Protein AF-A0A945DQ38-F1 (afdb_monomer)

Mean predicted aligned error: 13.86 Å

Structure (mmCIF, N/CA/C/O backbone):
data_AF-A0A945DQ38-F1
#
_entry.id   AF-A0A945DQ38-F1
#
loop_
_atom_site.group_PDB
_atom_site.id
_atom_site.type_symbol
_atom_site.label_atom_id
_atom_site.label_alt_id
_atom_site.label_comp_id
_atom_site.label_asym_id
_atom_site.label_entity_id
_atom_site.label_seq_id
_atom_site.pdbx_PDB_ins_code
_atom_site.Cartn_x
_atom_site.Cartn_y
_atom_site.Cartn_z
_atom_site.occupancy
_atom_site.B_iso_or_equiv
_atom_site.auth_seq_id
_atom_site.auth_comp_id
_atom_site.auth_asym_id
_atom_site.auth_atom_id
_atom_site.pdbx_PDB_model_num
ATOM 1 N N . MET A 1 1 ? 42.546 71.384 -59.502 1.00 48.06 1 MET A N 1
ATOM 2 C CA . MET A 1 1 ? 41.271 71.618 -58.798 1.00 48.06 1 MET A CA 1
ATOM 3 C C . MET A 1 1 ? 40.317 70.499 -59.216 1.00 48.06 1 MET A C 1
ATOM 5 O O . MET A 1 1 ? 39.683 70.631 -60.248 1.00 48.06 1 MET A O 1
ATOM 9 N N . ASN A 1 2 ? 40.253 69.304 -58.632 1.00 46.09 2 ASN A N 1
ATOM 10 C CA . ASN A 1 2 ? 40.749 68.700 -57.391 1.00 46.09 2 ASN A CA 1
ATOM 11 C C . ASN A 1 2 ? 41.026 67.226 -57.769 1.00 46.09 2 ASN A C 1
ATOM 13 O O . ASN A 1 2 ? 40.212 66.618 -58.457 1.00 46.09 2 ASN A O 1
ATOM 17 N N . GLU A 1 3 ? 42.261 66.745 -57.703 1.00 58.59 3 GLU A N 1
ATOM 18 C CA . GLU A 1 3 ? 42.819 65.932 -56.608 1.00 58.59 3 GLU A CA 1
ATOM 19 C C . GLU A 1 3 ? 41.858 65.469 -55.492 1.00 58.59 3 GLU A C 1
ATOM 21 O O . GLU A 1 3 ? 41.039 66.239 -55.001 1.00 58.59 3 GLU A O 1
ATOM 26 N N . TYR A 1 4 ? 42.074 64.213 -55.077 1.00 60.53 4 TYR A N 1
ATOM 27 C CA . TYR A 1 4 ? 41.515 63.470 -53.935 1.00 60.53 4 TYR A CA 1
ATOM 28 C C . TYR A 1 4 ? 40.183 62.715 -54.163 1.00 60.53 4 TYR A C 1
ATOM 30 O O . TYR A 1 4 ? 39.183 63.262 -54.610 1.00 60.53 4 TYR A O 1
ATOM 38 N N . GLN A 1 5 ? 40.210 61.419 -53.818 1.00 56.22 5 GLN A N 1
ATOM 39 C CA . GLN A 1 5 ? 39.131 60.415 -53.822 1.00 56.22 5 GLN A CA 1
ATOM 40 C C . GLN A 1 5 ? 38.727 59.765 -55.154 1.00 56.22 5 GLN A C 1
ATOM 42 O O . GLN A 1 5 ? 37.606 59.892 -55.638 1.00 56.22 5 GLN A O 1
ATOM 47 N N . ARG A 1 6 ? 39.566 58.833 -55.612 1.00 60.22 6 ARG A N 1
ATOM 48 C CA . ARG A 1 6 ? 39.079 57.450 -55.713 1.00 60.22 6 ARG A CA 1
ATOM 49 C C . ARG A 1 6 ? 40.031 56.541 -54.958 1.00 60.22 6 ARG A C 1
ATOM 51 O O . ARG A 1 6 ? 41.016 56.059 -55.500 1.00 60.22 6 ARG A O 1
ATOM 58 N N . GLU A 1 7 ? 39.721 56.391 -53.676 1.00 60.84 7 GLU A N 1
ATOM 59 C CA . GLU A 1 7 ? 40.062 55.217 -52.883 1.00 60.84 7 GLU A CA 1
ATOM 60 C C . GLU A 1 7 ? 39.849 53.989 -53.777 1.00 60.84 7 GLU A C 1
ATOM 62 O O . GLU A 1 7 ? 38.734 53.753 -54.257 1.00 60.84 7 GLU A O 1
ATOM 67 N N . TYR A 1 8 ? 40.924 53.275 -54.097 1.00 58.34 8 TYR A N 1
ATOM 68 C CA . TYR A 1 8 ? 40.811 51.985 -54.755 1.00 58.34 8 TYR A CA 1
ATOM 69 C C . TYR A 1 8 ? 40.110 51.071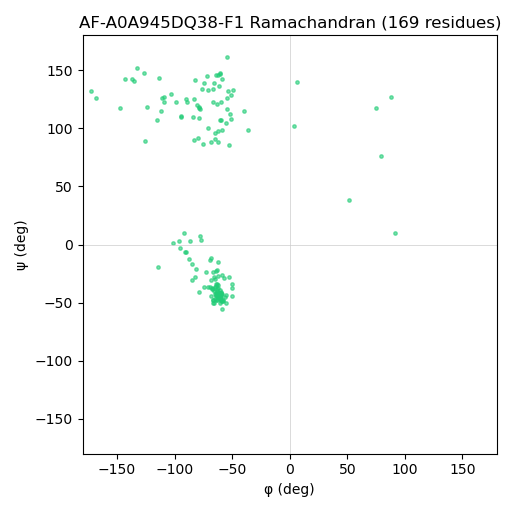 -53.753 1.00 58.34 8 TYR A C 1
ATOM 71 O O . TYR A 1 8 ? 40.732 50.557 -52.831 1.00 58.34 8 TYR A O 1
ATOM 79 N N . LEU A 1 9 ? 38.790 50.941 -53.888 1.00 62.19 9 LEU A N 1
ATOM 80 C CA . LEU A 1 9 ? 38.020 49.925 -53.192 1.00 62.19 9 LEU A CA 1
ATOM 81 C C . LEU A 1 9 ? 38.502 48.587 -53.751 1.00 62.19 9 LEU A C 1
ATOM 83 O O . LEU A 1 9 ? 38.003 48.123 -54.777 1.00 62.19 9 LEU A O 1
ATOM 87 N N . GLU A 1 10 ? 39.520 48.003 -53.118 1.00 65.75 10 GLU A N 1
ATOM 88 C CA . GLU A 1 10 ? 39.793 46.583 -53.283 1.00 65.75 10 GLU A CA 1
ATOM 89 C C . GL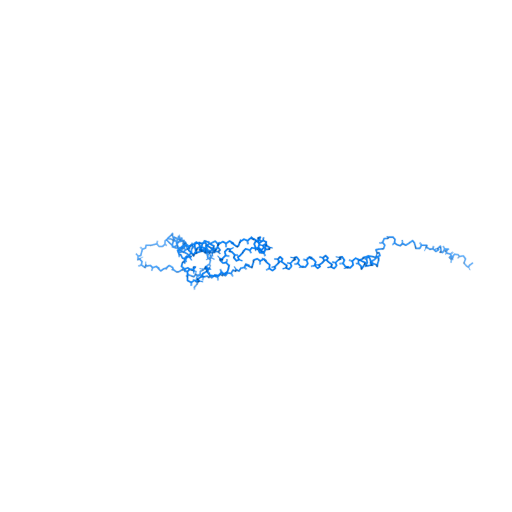U A 1 10 ? 38.464 45.848 -53.076 1.00 65.75 10 GLU A C 1
ATOM 91 O O . GLU A 1 10 ? 37.725 46.178 -52.136 1.00 65.75 10 GLU A O 1
ATOM 96 N N . PRO A 1 11 ? 38.089 44.904 -53.957 1.00 61.16 11 PRO A N 1
ATOM 97 C CA . PRO A 1 11 ? 36.930 44.081 -53.685 1.00 61.16 11 PRO A CA 1
ATOM 98 C C . PRO A 1 11 ? 37.238 43.353 -52.383 1.00 61.16 11 PRO A C 1
ATOM 100 O O . PRO A 1 11 ? 38.099 42.479 -52.349 1.00 61.16 11 PRO A O 1
ATOM 103 N N . LYS A 1 12 ? 36.570 43.757 -51.300 1.00 56.25 12 LYS A N 1
ATOM 104 C CA . LYS A 1 12 ? 36.607 43.040 -50.036 1.00 56.25 12 LYS A CA 1
ATOM 105 C C . LYS A 1 12 ? 36.084 41.648 -50.362 1.00 56.25 12 LYS A C 1
ATOM 107 O O . LYS A 1 12 ? 34.878 41.475 -50.532 1.00 56.25 12 LYS A O 1
ATOM 112 N N . THR A 1 13 ? 36.985 40.688 -50.551 1.00 57.72 13 THR A N 1
ATOM 113 C CA . THR A 1 13 ? 36.643 39.275 -50.601 1.00 57.72 13 THR A CA 1
ATOM 114 C C . THR A 1 13 ? 35.922 39.023 -49.291 1.00 57.72 13 THR A C 1
ATOM 116 O O . THR A 1 13 ? 36.525 39.076 -48.222 1.00 57.72 13 THR A O 1
ATOM 119 N N . GLN A 1 14 ? 34.596 38.903 -49.360 1.00 57.84 14 GLN A N 1
ATOM 120 C CA . GLN A 1 14 ? 33.820 38.362 -48.261 1.00 57.84 14 GLN A CA 1
ATOM 121 C C . GLN A 1 14 ? 34.333 36.941 -48.107 1.00 57.84 14 GLN A C 1
ATOM 123 O O . GLN A 1 14 ? 33.967 36.059 -48.883 1.00 57.84 14 GLN A O 1
ATOM 128 N N . GLU A 1 15 ? 35.254 36.753 -47.166 1.00 63.03 15 GLU A N 1
ATOM 129 C CA . GLU A 1 15 ? 35.506 35.425 -46.646 1.00 63.03 15 GLU A CA 1
ATOM 130 C C . GLU A 1 15 ? 34.146 34.887 -46.196 1.00 63.03 15 GLU A C 1
ATOM 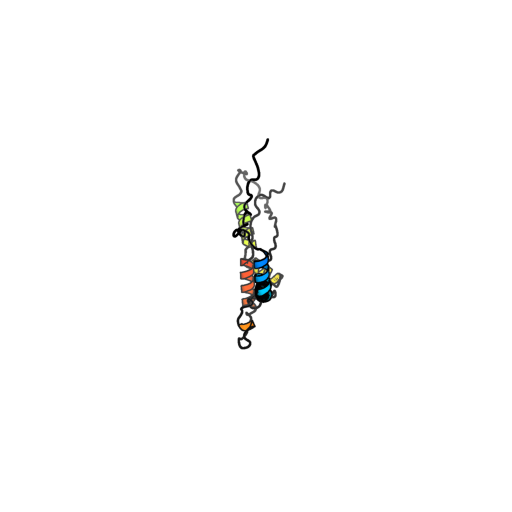132 O O . GLU A 1 15 ? 33.361 35.653 -45.614 1.00 63.03 15 GLU A O 1
ATOM 137 N N . PRO A 1 16 ? 33.793 33.647 -46.577 1.00 61.25 16 PRO A N 1
ATOM 138 C CA . PRO A 1 16 ? 32.561 33.052 -46.098 1.00 61.25 16 PRO A CA 1
ATOM 139 C C . PRO A 1 16 ? 32.571 33.201 -44.581 1.00 61.25 16 PRO A C 1
ATOM 141 O O . PRO A 1 16 ? 33.579 32.916 -43.946 1.00 61.25 16 PRO A O 1
ATOM 144 N N . ASP A 1 17 ? 31.489 33.743 -44.035 1.00 62.75 17 ASP A N 1
ATOM 145 C CA . ASP A 1 17 ? 31.316 33.926 -42.600 1.00 62.75 17 ASP A CA 1
ATOM 146 C C . ASP A 1 17 ? 31.339 32.528 -41.960 1.00 62.75 17 ASP A C 1
ATOM 148 O O . ASP A 1 17 ? 30.315 31.849 -41.903 1.00 62.75 17 ASP A O 1
ATOM 152 N N . GLU A 1 18 ? 32.533 32.039 -41.601 1.00 61.09 18 GLU A N 1
ATOM 153 C CA . GLU A 1 18 ? 32.757 30.696 -41.046 1.00 61.09 18 GLU A CA 1
ATOM 154 C C . GLU A 1 18 ? 32.031 30.522 -39.700 1.00 61.09 18 GLU A C 1
ATOM 156 O O . GLU A 1 18 ? 31.785 29.395 -39.268 1.00 61.09 18 GLU A O 1
ATOM 161 N N . ASP A 1 19 ? 31.602 31.635 -39.094 1.00 62.78 19 ASP A N 1
ATOM 162 C CA . ASP A 1 19 ? 30.824 31.694 -37.860 1.00 62.78 19 ASP A CA 1
ATOM 163 C C . ASP A 1 19 ? 29.297 31.699 -38.093 1.00 62.78 19 ASP A C 1
ATOM 165 O O . ASP A 1 19 ? 28.516 31.588 -37.138 1.00 62.78 19 ASP A O 1
ATOM 169 N N . ALA A 1 20 ? 28.823 31.780 -39.343 1.00 68.12 20 ALA A N 1
ATOM 170 C CA . ALA A 1 20 ? 27.396 31.726 -39.646 1.00 68.12 20 ALA A CA 1
ATOM 171 C C . ALA A 1 20 ? 26.882 30.275 -39.611 1.00 68.12 20 ALA A C 1
ATOM 173 O O . ALA A 1 20 ? 27.137 29.462 -40.499 1.00 68.12 20 ALA A O 1
ATOM 174 N N . ILE A 1 21 ? 26.096 29.948 -38.581 1.00 72.62 21 ILE A N 1
ATOM 175 C CA . ILE A 1 21 ? 25.453 28.635 -38.429 1.00 72.62 21 ILE A CA 1
ATOM 176 C C . ILE A 1 21 ? 24.509 28.369 -39.618 1.00 72.62 21 ILE A C 1
ATOM 178 O O . ILE A 1 21 ? 23.405 28.916 -39.685 1.00 72.62 21 ILE A O 1
ATOM 182 N N . ASP A 1 22 ? 24.902 27.474 -40.530 1.00 79.81 22 ASP A N 1
ATOM 183 C CA . ASP A 1 22 ? 24.056 27.031 -41.647 1.00 79.81 22 ASP A CA 1
ATOM 184 C C . ASP A 1 22 ? 22.961 26.062 -41.168 1.00 79.81 22 ASP A C 1
ATOM 186 O O . ASP A 1 22 ? 23.088 24.834 -41.196 1.00 79.81 22 ASP A O 1
ATOM 190 N N . LEU A 1 23 ? 21.837 26.631 -40.734 1.00 82.38 23 LEU A N 1
ATOM 191 C CA . LEU A 1 23 ? 20.640 25.901 -40.307 1.00 82.38 23 LEU A CA 1
ATOM 192 C C . LEU A 1 23 ? 20.088 24.965 -41.402 1.00 82.38 23 LEU A C 1
ATOM 194 O O . LEU A 1 23 ? 19.488 23.931 -41.092 1.00 82.38 23 LEU A O 1
ATOM 198 N N . GLY A 1 24 ? 20.292 25.298 -42.681 1.00 83.62 24 GLY A N 1
ATOM 199 C CA . GLY A 1 24 ? 19.812 24.505 -43.812 1.00 83.62 24 GLY A CA 1
ATOM 200 C C . GLY A 1 24 ? 20.542 23.170 -43.942 1.00 83.62 24 GLY A C 1
ATOM 201 O O . GLY A 1 24 ? 19.917 22.146 -44.247 1.00 83.62 24 GLY A O 1
ATOM 202 N N . HIS A 1 25 ? 21.844 23.159 -43.650 1.00 83.06 25 HIS A N 1
ATOM 203 C CA . HIS A 1 25 ? 22.647 21.941 -43.597 1.00 83.06 25 HIS A CA 1
ATOM 204 C C . HIS A 1 25 ? 22.118 20.965 -42.533 1.00 83.06 25 HIS A C 1
ATOM 206 O O . HIS A 1 25 ? 21.820 19.807 -42.843 1.00 83.06 25 HIS A O 1
ATOM 212 N N . TYR A 1 26 ? 21.897 21.444 -41.305 1.00 83.94 26 TYR A N 1
ATOM 213 C CA . TYR A 1 26 ? 21.390 20.621 -40.201 1.00 83.94 26 TYR A CA 1
ATOM 214 C C . TYR A 1 26 ? 19.987 20.065 -40.467 1.00 83.94 26 TYR A C 1
ATOM 216 O O . TYR A 1 26 ? 19.728 18.891 -40.192 1.00 83.94 26 TYR A O 1
ATOM 224 N N . LEU A 1 27 ? 19.093 20.859 -41.069 1.00 84.50 27 LEU A N 1
ATOM 225 C CA . LEU A 1 27 ? 17.765 20.382 -41.465 1.00 84.50 27 LEU A CA 1
ATOM 226 C C . LEU A 1 27 ? 17.856 19.219 -42.460 1.00 84.50 27 LEU A C 1
ATOM 228 O O . LEU A 1 27 ? 17.150 18.224 -42.309 1.00 84.50 27 LEU A O 1
ATOM 232 N N . ARG A 1 28 ? 18.748 19.285 -43.455 1.00 86.06 28 ARG A N 1
ATOM 233 C CA . ARG A 1 28 ? 18.891 18.213 -44.453 1.00 86.06 28 ARG A CA 1
ATOM 234 C C . ARG A 1 28 ? 19.429 16.917 -43.838 1.00 86.06 28 ARG A C 1
ATOM 236 O O . ARG A 1 28 ? 18.942 15.841 -44.187 1.00 86.06 28 ARG A O 1
ATOM 243 N N . VAL A 1 29 ? 20.362 17.020 -42.888 1.00 84.31 29 VAL A N 1
ATOM 244 C CA . VAL A 1 29 ? 20.862 15.879 -42.099 1.00 84.31 29 VAL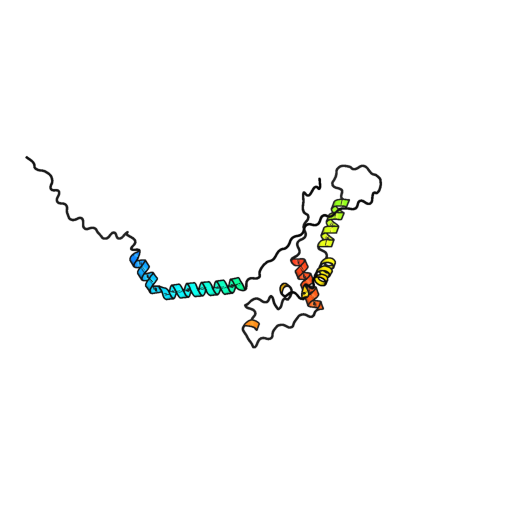 A CA 1
ATOM 245 C C . VAL A 1 29 ? 19.731 15.255 -41.273 1.00 84.31 29 VAL A C 1
ATOM 247 O O . VAL A 1 29 ? 19.530 14.039 -41.315 1.00 84.31 29 VAL A O 1
ATOM 250 N N . LEU A 1 30 ? 18.922 16.081 -40.604 1.00 83.31 30 LEU A N 1
ATOM 251 C CA . LEU A 1 30 ? 17.783 15.627 -39.804 1.00 83.31 30 LEU A CA 1
ATOM 252 C C . LEU A 1 30 ? 16.721 14.915 -40.662 1.00 83.31 30 LEU A C 1
ATOM 254 O O . LEU A 1 30 ? 16.248 13.833 -40.310 1.00 83.31 30 LEU A O 1
ATOM 258 N N . LEU A 1 31 ? 16.387 15.476 -41.832 1.00 84.81 31 LEU A N 1
ATOM 259 C CA . LEU A 1 31 ? 15.471 14.843 -42.782 1.00 84.81 31 LEU A CA 1
ATOM 260 C C . LEU A 1 31 ? 16.041 13.547 -43.375 1.00 84.81 31 LEU A C 1
ATOM 262 O O . LEU A 1 31 ? 15.254 12.674 -43.735 1.00 84.81 31 LEU A O 1
ATOM 266 N N . GLY A 1 32 ? 17.362 13.390 -43.487 1.00 84.88 32 GLY A N 1
ATOM 267 C CA . GLY A 1 32 ? 17.995 12.132 -43.901 1.00 84.88 32 GLY A CA 1
ATOM 268 C C . GLY A 1 32 ? 17.771 11.000 -42.891 1.00 84.88 32 GLY A C 1
ATOM 269 O O . GLY A 1 32 ? 17.505 9.865 -43.280 1.00 84.88 32 GLY A O 1
ATOM 270 N N . ALA A 1 33 ? 17.770 11.332 -41.597 1.00 88.12 33 ALA A N 1
ATOM 271 C CA . ALA A 1 33 ? 17.563 10.396 -40.491 1.00 88.12 33 ALA A CA 1
ATOM 272 C C . ALA A 1 33 ? 16.093 10.261 -40.037 1.00 88.12 33 ALA A C 1
ATOM 274 O O . ALA A 1 33 ? 15.823 9.625 -39.015 1.00 88.12 33 ALA A O 1
ATOM 275 N N . ARG A 1 34 ? 15.127 10.817 -40.789 1.00 87.50 34 ARG A N 1
ATOM 276 C CA . ARG A 1 34 ? 13.706 10.919 -40.388 1.00 87.50 34 ARG A CA 1
ATOM 277 C C . ARG A 1 34 ? 13.092 9.607 -39.888 1.00 87.50 34 ARG A C 1
ATOM 279 O O . ARG A 1 34 ? 12.319 9.623 -38.940 1.00 87.50 34 ARG A O 1
ATOM 286 N N . TRP A 1 35 ? 13.452 8.476 -40.497 1.00 92.81 35 TRP A N 1
ATOM 287 C CA . TRP A 1 35 ? 12.927 7.158 -40.127 1.00 92.81 35 TRP A CA 1
ATOM 288 C C . TRP A 1 35 ? 13.519 6.635 -38.819 1.00 92.81 35 TRP A C 1
ATOM 290 O O . TRP A 1 35 ? 12.796 6.044 -38.023 1.00 92.81 35 TRP A O 1
ATOM 300 N N . GLY A 1 36 ? 14.803 6.902 -38.563 1.00 93.25 36 GLY A N 1
ATOM 301 C CA . GLY A 1 36 ? 15.445 6.568 -37.292 1.00 93.25 36 GLY A CA 1
ATOM 302 C C . GLY A 1 36 ? 14.854 7.393 -36.152 1.00 93.25 36 GLY A C 1
ATOM 303 O O . GLY A 1 36 ? 14.410 6.826 -35.157 1.00 93.25 36 GLY A O 1
ATOM 304 N N . ILE A 1 37 ? 14.734 8.710 -36.349 1.00 92.00 37 ILE A N 1
ATOM 305 C CA . ILE A 1 37 ? 14.096 9.620 -35.385 1.00 92.00 37 ILE A CA 1
ATOM 306 C C . ILE A 1 37 ? 12.652 9.182 -35.123 1.00 92.00 37 ILE A C 1
ATOM 308 O O . ILE A 1 37 ? 12.258 9.025 -33.971 1.00 92.00 37 ILE A O 1
ATOM 312 N N . PHE A 1 38 ? 11.881 8.910 -36.179 1.00 94.69 38 PHE A N 1
ATOM 313 C CA . PHE A 1 38 ? 10.505 8.442 -36.045 1.00 94.69 38 PHE A CA 1
ATOM 314 C C . PHE A 1 38 ? 10.414 7.115 -35.284 1.00 94.69 38 PHE A C 1
ATOM 316 O O . PHE A 1 38 ? 9.598 6.998 -34.376 1.00 94.69 38 PHE A O 1
ATOM 323 N N . SER A 1 39 ? 11.269 6.133 -35.593 1.00 94.88 39 SER A N 1
ATOM 324 C CA . SER A 1 39 ? 11.280 4.848 -34.880 1.00 94.88 39 SER A CA 1
ATOM 325 C C . SER A 1 39 ? 11.638 4.995 -33.402 1.00 94.88 39 SER A C 1
ATOM 327 O O . SER A 1 39 ? 11.029 4.336 -32.564 1.00 94.88 39 SER A O 1
ATOM 329 N N . LEU A 1 40 ? 12.578 5.886 -33.073 1.00 96.44 40 LEU A N 1
ATOM 330 C CA . LEU A 1 40 ? 12.996 6.146 -31.702 1.00 96.44 40 LEU A CA 1
ATOM 331 C C . LEU A 1 40 ? 11.859 6.792 -30.911 1.00 96.44 40 LEU A C 1
ATOM 333 O O . LEU A 1 40 ? 11.538 6.341 -29.814 1.00 96.44 40 LEU A O 1
ATOM 337 N N . VAL A 1 41 ? 11.229 7.819 -31.489 1.00 96.69 41 VAL A N 1
ATOM 338 C CA . VAL A 1 41 ? 10.071 8.489 -30.889 1.00 96.69 41 VAL A CA 1
ATOM 339 C C . VAL A 1 41 ? 8.937 7.490 -30.693 1.00 96.69 41 VAL A C 1
ATOM 341 O O . VAL A 1 41 ? 8.415 7.385 -29.588 1.00 96.69 41 VAL A O 1
ATOM 344 N N . LEU A 1 42 ? 8.609 6.699 -31.718 1.00 97.12 42 LEU A N 1
ATOM 345 C CA . LEU A 1 42 ? 7.562 5.684 -31.638 1.00 97.12 42 LEU A CA 1
ATOM 346 C C . LEU A 1 42 ? 7.860 4.651 -30.542 1.00 97.12 42 LEU A C 1
ATOM 348 O O . LEU A 1 42 ? 6.984 4.351 -29.735 1.00 97.12 42 LEU A O 1
ATOM 352 N N . ALA A 1 43 ? 9.094 4.144 -30.470 1.00 97.19 43 ALA A N 1
ATOM 353 C CA . ALA A 1 43 ? 9.512 3.208 -29.432 1.00 97.19 43 ALA A CA 1
ATOM 354 C C . ALA A 1 43 ? 9.386 3.823 -28.031 1.00 97.19 43 ALA A C 1
ATOM 356 O O . ALA A 1 43 ? 8.817 3.200 -27.136 1.00 97.19 43 ALA A O 1
ATOM 357 N N . ALA A 1 44 ? 9.845 5.063 -27.845 1.00 97.25 44 ALA A N 1
ATOM 358 C CA . ALA A 1 44 ? 9.724 5.776 -26.577 1.00 97.25 44 ALA A CA 1
ATOM 359 C C . ALA A 1 44 ? 8.254 6.006 -26.183 1.00 97.25 44 ALA A C 1
ATOM 361 O O . ALA A 1 44 ? 7.888 5.798 -25.024 1.00 97.25 44 ALA A O 1
ATOM 362 N N . THR A 1 45 ? 7.389 6.374 -27.135 1.00 97.12 45 THR A N 1
ATOM 363 C CA . THR A 1 45 ? 5.946 6.543 -26.907 1.00 97.12 45 THR A CA 1
ATOM 364 C C . THR A 1 45 ? 5.287 5.231 -26.496 1.00 97.12 45 THR A C 1
ATOM 366 O O . THR A 1 45 ? 4.560 5.208 -25.506 1.00 97.12 45 THR A O 1
ATOM 369 N N . VAL A 1 46 ? 5.561 4.131 -27.205 1.00 96.12 46 VAL A N 1
ATOM 370 C CA . VAL A 1 46 ? 5.016 2.805 -26.871 1.00 96.12 46 VAL A CA 1
ATOM 371 C C . VAL A 1 46 ? 5.474 2.365 -25.484 1.00 96.12 46 VAL A C 1
ATOM 373 O O . VAL A 1 46 ? 4.648 1.922 -24.690 1.00 96.12 46 VAL A O 1
ATOM 376 N N . LEU A 1 47 ? 6.759 2.533 -25.159 1.00 95.00 47 LEU A N 1
ATOM 377 C CA . LEU A 1 47 ? 7.289 2.215 -23.832 1.00 95.00 47 LEU A CA 1
ATOM 378 C C . LEU A 1 47 ? 6.610 3.045 -22.740 1.00 95.00 47 LEU A C 1
ATOM 380 O O . LEU A 1 47 ? 6.164 2.494 -21.737 1.00 95.00 47 LEU A O 1
ATOM 384 N N . THR A 1 48 ? 6.472 4.352 -22.955 1.00 94.50 48 THR A N 1
ATOM 385 C CA . THR A 1 48 ? 5.815 5.255 -22.001 1.00 94.50 48 THR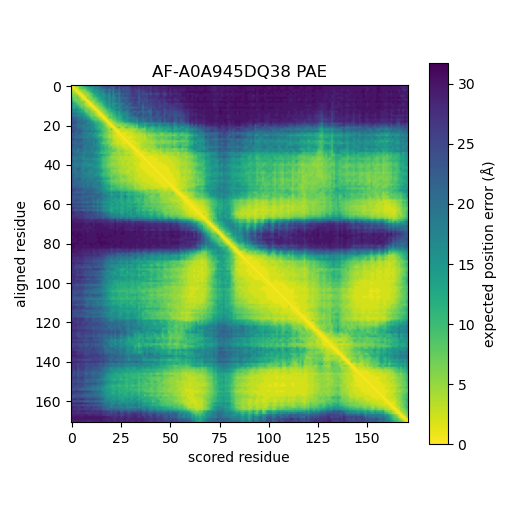 A CA 1
ATOM 386 C C . THR A 1 48 ? 4.351 4.877 -21.799 1.00 94.50 48 THR A C 1
ATOM 388 O O . THR A 1 48 ? 3.882 4.810 -20.667 1.00 94.50 48 THR A O 1
ATOM 391 N N . TRP A 1 49 ? 3.630 4.583 -22.881 1.00 92.75 49 TRP A N 1
ATOM 392 C CA . TRP A 1 49 ? 2.231 4.172 -22.827 1.00 92.75 49 TRP A CA 1
ATOM 393 C C . TRP A 1 49 ? 2.052 2.840 -22.091 1.00 92.75 49 TRP A C 1
ATOM 395 O O . TRP A 1 49 ? 1.183 2.716 -21.225 1.00 92.75 49 TRP A O 1
ATOM 405 N N . LEU A 1 50 ? 2.913 1.862 -22.375 1.00 89.00 50 LEU A N 1
ATOM 406 C CA . LEU A 1 50 ? 2.912 0.562 -21.712 1.00 89.00 50 LEU A CA 1
ATOM 407 C C . LEU A 1 50 ? 3.170 0.705 -20.208 1.00 89.00 50 LEU A C 1
ATOM 409 O O . LEU A 1 50 ? 2.459 0.113 -19.402 1.00 89.00 50 LEU A O 1
ATOM 413 N N . VAL A 1 51 ? 4.153 1.519 -19.819 1.00 87.06 51 VAL A N 1
ATOM 414 C CA . VAL A 1 51 ? 4.466 1.767 -18.407 1.00 87.06 51 VAL A CA 1
ATOM 415 C C . VAL A 1 51 ? 3.326 2.528 -17.727 1.00 87.06 51 VAL A C 1
ATOM 417 O O . VAL A 1 51 ? 2.829 2.079 -16.698 1.00 87.06 51 VAL A O 1
ATOM 420 N N . GLY A 1 52 ? 2.857 3.631 -18.314 1.00 86.94 52 GLY A N 1
ATOM 421 C CA . GLY A 1 52 ? 1.837 4.495 -17.713 1.00 86.94 52 GLY A CA 1
ATOM 422 C C . GLY A 1 52 ? 0.477 3.817 -17.533 1.00 86.94 52 GLY A C 1
ATOM 423 O O . GLY A 1 52 ? -0.187 4.033 -16.526 1.00 86.94 52 GLY A O 1
ATOM 424 N N . THR A 1 53 ? 0.069 2.950 -18.463 1.00 82.62 53 THR A N 1
ATOM 425 C CA . THR A 1 53 ? -1.190 2.189 -18.336 1.00 82.62 53 THR A CA 1
ATOM 426 C C . THR A 1 53 ? -1.129 1.082 -17.285 1.00 82.62 53 THR A C 1
ATOM 428 O O . THR A 1 53 ? -2.170 0.694 -16.759 1.00 82.62 53 THR A O 1
ATOM 431 N N . ASN A 1 54 ? 0.068 0.586 -16.962 1.00 78.38 54 ASN A N 1
ATOM 432 C CA . ASN A 1 54 ? 0.280 -0.450 -15.949 1.00 78.38 54 ASN A CA 1
ATOM 433 C C . ASN A 1 54 ? 0.637 0.114 -14.563 1.00 78.38 54 ASN A C 1
ATOM 435 O O . ASN A 1 54 ? 0.777 -0.661 -13.617 1.00 78.38 54 ASN A O 1
ATOM 439 N N . MET A 1 55 ? 0.783 1.435 -14.421 1.00 79.31 55 MET A N 1
ATOM 440 C CA . MET A 1 55 ? 0.960 2.067 -13.115 1.00 79.31 55 MET A CA 1
ATOM 441 C C . MET A 1 55 ? -0.315 1.929 -12.277 1.00 79.31 55 MET A C 1
ATOM 443 O O . MET A 1 55 ? -1.426 2.182 -12.747 1.00 79.31 55 MET A O 1
ATOM 447 N N . THR A 1 56 ? -0.151 1.537 -11.014 1.00 78.19 56 THR A N 1
ATOM 448 C CA . THR A 1 56 ? -1.252 1.429 -10.055 1.00 78.19 56 THR A CA 1
ATOM 449 C C . THR A 1 56 ? -1.804 2.817 -9.746 1.00 78.19 56 THR A C 1
ATOM 451 O O . THR A 1 56 ? -1.073 3.703 -9.302 1.00 78.19 56 THR A O 1
ATOM 454 N N . LYS A 1 57 ? -3.103 3.018 -9.989 1.00 77.06 57 LYS A N 1
ATOM 455 C CA . LYS A 1 57 ? -3.793 4.263 -9.632 1.00 77.06 57 LYS A CA 1
ATOM 456 C C . LYS A 1 57 ? -3.926 4.339 -8.112 1.00 77.06 57 LYS A C 1
ATOM 458 O O . LYS A 1 57 ? -4.337 3.366 -7.491 1.00 77.06 57 LYS A O 1
ATOM 463 N N . ILE A 1 58 ? -3.584 5.488 -7.536 1.00 82.44 58 ILE A N 1
ATOM 464 C CA . ILE A 1 58 ? -3.706 5.747 -6.098 1.00 82.44 58 ILE A CA 1
ATOM 465 C C . ILE A 1 58 ? -5.004 6.525 -5.877 1.00 82.44 58 ILE A C 1
ATOM 467 O O . ILE A 1 58 ? -5.187 7.594 -6.460 1.00 82.44 58 ILE A O 1
ATOM 471 N N . TYR A 1 59 ? -5.900 5.984 -5.053 1.00 85.12 59 TYR A N 1
ATOM 472 C CA . TYR A 1 59 ? -7.159 6.623 -4.671 1.00 85.12 59 TYR A CA 1
ATOM 473 C C . TYR A 1 59 ? -7.132 6.973 -3.182 1.00 85.12 59 TYR A C 1
ATOM 475 O O . TYR A 1 59 ? -6.592 6.218 -2.379 1.00 85.12 59 TYR A O 1
ATOM 483 N N . SER A 1 60 ? -7.717 8.113 -2.815 1.00 88.88 60 SER A N 1
ATOM 484 C CA . SER A 1 60 ? -7.828 8.563 -1.425 1.00 88.88 60 SER A CA 1
ATOM 485 C C . SER A 1 60 ? -9.228 9.115 -1.168 1.00 88.88 60 SER A C 1
ATOM 487 O O . SER A 1 60 ? -9.820 9.752 -2.042 1.00 88.88 60 SER A O 1
ATOM 489 N N . ALA A 1 61 ? -9.757 8.847 0.023 1.00 91.06 61 ALA A N 1
ATOM 490 C CA . ALA A 1 61 ? -11.028 9.360 0.510 1.00 91.06 61 ALA A CA 1
ATOM 491 C C . ALA A 1 61 ? -10.849 9.824 1.959 1.00 91.06 61 ALA A C 1
ATOM 493 O O . ALA A 1 61 ? -10.165 9.163 2.738 1.00 91.06 61 ALA A O 1
ATOM 494 N N . SER A 1 62 ? -11.473 10.944 2.321 1.00 92.25 62 SER A N 1
ATOM 495 C CA . SER A 1 62 ? -11.416 11.507 3.669 1.00 92.25 62 SER A CA 1
ATOM 496 C C . SER A 1 62 ? -12.818 11.742 4.226 1.00 92.25 62 SER A C 1
ATOM 498 O O . SER A 1 62 ? -13.766 12.024 3.492 1.00 92.25 62 SER A O 1
ATOM 500 N N . ALA A 1 63 ? -12.952 11.600 5.542 1.00 91.88 63 ALA A N 1
ATOM 501 C CA . ALA A 1 63 ? -14.172 11.887 6.283 1.00 91.88 63 ALA A CA 1
ATOM 502 C C . ALA A 1 63 ? -13.806 12.491 7.642 1.00 91.88 63 ALA A C 1
ATOM 504 O O . ALA A 1 63 ? -12.839 12.061 8.269 1.00 91.88 63 ALA A O 1
ATOM 505 N N . THR A 1 64 ? -14.593 13.463 8.103 1.00 90.94 64 THR A N 1
ATOM 506 C CA . THR A 1 64 ? -14.393 14.120 9.402 1.00 90.94 64 THR A CA 1
ATOM 507 C C . THR A 1 64 ? -15.503 13.701 10.355 1.00 90.94 64 THR A C 1
ATOM 509 O O . THR A 1 64 ? -16.682 13.831 10.025 1.00 90.94 64 THR A O 1
ATOM 512 N N . LEU A 1 65 ? -15.130 13.207 11.537 1.00 87.69 65 LEU A N 1
ATOM 513 C CA . LEU A 1 65 ? -16.062 12.789 12.583 1.00 87.69 65 LEU A CA 1
ATOM 514 C C . LEU A 1 65 ? -15.986 13.754 13.767 1.00 87.69 65 LEU A C 1
ATOM 516 O O . LEU A 1 65 ? -14.910 13.963 14.325 1.00 87.69 65 LEU A O 1
ATOM 520 N N . LEU A 1 66 ? -17.133 14.302 14.168 1.00 87.31 66 LEU A N 1
ATOM 521 C CA . LEU A 1 66 ? -17.264 15.016 15.433 1.00 87.31 66 LEU A CA 1
ATOM 522 C C . LEU A 1 66 ? -17.495 14.001 16.556 1.00 87.31 66 LEU A C 1
ATOM 524 O O . LEU A 1 66 ? -18.418 13.190 16.479 1.00 87.31 66 LEU A O 1
ATOM 528 N N . ILE A 1 67 ? -16.653 14.055 17.585 1.00 81.81 67 ILE A N 1
ATOM 529 C CA . ILE A 1 67 ? -16.738 13.197 18.765 1.00 81.81 67 ILE A CA 1
ATOM 530 C C . ILE A 1 67 ? -17.115 14.090 19.943 1.00 81.81 67 ILE A C 1
ATOM 532 O O . ILE A 1 67 ? -16.346 14.969 20.322 1.00 81.81 67 ILE A O 1
ATOM 536 N N . GLU A 1 68 ? -18.295 13.855 20.501 1.00 77.50 68 GLU A N 1
ATOM 537 C CA . GLU A 1 68 ? -18.796 14.551 21.682 1.00 77.50 68 GLU A CA 1
ATOM 538 C C . GLU A 1 68 ? -18.660 13.626 22.893 1.00 77.50 68 GLU A C 1
ATOM 540 O O . GLU A 1 68 ? -19.066 12.459 22.838 1.00 77.50 68 GLU A O 1
ATOM 545 N N . ASP A 1 69 ? -18.059 14.128 23.971 1.00 70.56 69 ASP A N 1
ATOM 546 C CA . ASP A 1 69 ? -18.090 13.433 25.252 1.00 70.56 69 ASP A CA 1
ATOM 547 C C . ASP A 1 69 ? -19.455 13.691 25.892 1.00 70.56 69 ASP A C 1
ATOM 549 O O . ASP A 1 69 ? -19.841 14.834 26.141 1.00 70.56 69 ASP A O 1
ATOM 553 N N . ARG A 1 70 ? -20.232 12.629 26.115 1.00 62.22 70 ARG A N 1
ATOM 554 C CA . ARG A 1 70 ? -21.496 12.761 26.837 1.00 62.22 70 ARG A CA 1
ATOM 555 C C . ARG A 1 70 ? -21.140 12.826 28.314 1.00 62.22 70 ARG A C 1
ATOM 557 O O . ARG A 1 70 ? -21.081 11.783 28.963 1.00 62.22 70 ARG A O 1
ATOM 564 N N . GLU A 1 71 ? -20.951 14.037 28.833 1.00 57.38 71 GLU A N 1
ATOM 565 C CA . GLU A 1 71 ? -20.797 14.265 30.268 1.00 57.38 71 GLU A CA 1
ATOM 566 C C . GLU A 1 71 ? -21.956 13.591 31.016 1.00 57.38 71 GLU A C 1
ATOM 568 O O . GLU A 1 71 ? -23.116 14.017 30.977 1.00 57.38 71 GLU A O 1
ATOM 573 N N . VAL A 1 72 ? -21.655 12.491 31.707 1.00 51.47 72 VAL A N 1
ATOM 574 C CA . VAL A 1 72 ? -22.524 12.005 32.772 1.00 51.47 72 VAL A CA 1
ATOM 575 C C . VAL A 1 72 ? -22.353 13.019 33.887 1.00 51.47 72 VAL A C 1
ATOM 577 O O . VAL A 1 72 ? -21.344 13.004 34.578 1.00 51.47 72 VAL A O 1
ATOM 580 N N . ASN A 1 73 ? -23.316 13.932 33.987 1.00 43.16 73 ASN A N 1
ATOM 581 C CA . ASN A 1 73 ? -23.377 15.038 34.937 1.00 43.16 73 ASN A CA 1
ATOM 582 C C . ASN A 1 73 ? -23.207 14.521 36.385 1.00 43.16 73 ASN A C 1
ATOM 584 O O . ASN A 1 73 ? -24.182 14.196 37.065 1.00 43.16 73 ASN A O 1
ATOM 588 N N . ILE A 1 74 ? -21.960 14.367 36.839 1.00 51.03 74 ILE A N 1
ATOM 589 C CA . ILE A 1 74 ? -21.623 14.124 38.238 1.00 51.03 74 ILE A CA 1
ATOM 590 C C . ILE A 1 74 ? -21.315 15.482 38.855 1.00 51.03 74 ILE A C 1
ATOM 592 O O . ILE A 1 74 ? -20.349 16.157 38.525 1.00 51.03 74 ILE A O 1
ATOM 596 N N . VAL A 1 75 ? -22.228 15.912 39.711 1.00 52.34 75 VAL A N 1
ATOM 597 C CA . VAL A 1 75 ? -22.196 17.190 40.412 1.00 52.34 75 VAL A CA 1
ATOM 598 C C . VAL A 1 75 ? -20.873 17.359 41.182 1.00 52.34 75 VAL A C 1
ATOM 600 O O . VAL A 1 75 ? -20.546 16.528 42.026 1.00 52.34 75 VAL A O 1
ATOM 603 N N . SER A 1 76 ? -20.200 18.487 40.911 1.00 52.00 76 SER A N 1
ATOM 604 C CA . SER A 1 76 ? -19.172 19.177 41.716 1.00 52.00 76 SER A CA 1
ATOM 605 C C . SER A 1 76 ? -17.756 18.585 41.780 1.00 52.00 76 SER A C 1
ATOM 607 O O . SER A 1 76 ? -17.538 17.551 42.399 1.00 52.00 76 SER A O 1
ATOM 609 N N . ILE A 1 77 ? -16.770 19.347 41.283 1.00 50.25 77 ILE A N 1
ATOM 610 C CA . ILE A 1 77 ? -15.699 19.993 42.078 1.00 50.25 77 ILE A CA 1
ATOM 611 C C . ILE A 1 77 ? -14.964 20.998 41.170 1.00 50.25 77 ILE A C 1
ATOM 613 O O . ILE A 1 77 ? -14.523 20.635 40.085 1.00 50.25 77 ILE A O 1
ATOM 617 N N . GLU A 1 78 ? -14.875 22.248 41.636 1.00 47.47 78 GLU A N 1
ATOM 618 C CA . GLU A 1 78 ? -13.999 23.347 41.206 1.00 47.47 78 GLU A CA 1
ATOM 619 C C . GLU A 1 78 ? -13.091 23.088 39.990 1.00 47.47 78 GLU A C 1
ATOM 621 O O . GLU A 1 78 ? -12.007 22.504 40.071 1.00 47.47 78 GLU A O 1
ATOM 626 N N . GLU A 1 79 ? -13.541 23.629 38.863 1.00 52.91 79 GLU A N 1
ATOM 627 C CA . GLU A 1 79 ? -12.874 23.665 37.570 1.00 52.91 79 GLU A CA 1
ATOM 628 C C . GLU A 1 79 ? -11.643 24.588 37.619 1.00 52.91 79 GLU A C 1
ATOM 630 O O . GLU A 1 79 ? -11.692 25.793 37.362 1.00 52.91 79 GLU A O 1
ATOM 635 N N . LEU A 1 80 ? -10.504 24.014 38.009 1.00 49.25 80 LEU A N 1
ATOM 636 C CA . LEU A 1 80 ? -9.199 24.646 37.859 1.00 49.25 80 LEU A CA 1
ATOM 637 C C . LEU A 1 80 ? -8.732 24.487 36.408 1.00 49.25 80 LEU A C 1
ATOM 639 O O . LEU A 1 80 ? -8.502 23.374 35.943 1.00 49.25 80 LEU A O 1
ATOM 643 N N . TYR A 1 81 ? -8.566 25.626 35.728 1.00 49.56 81 TYR A N 1
ATOM 644 C CA . TYR A 1 81 ? -7.993 25.797 34.388 1.00 49.56 81 TYR A CA 1
ATOM 645 C C . TYR A 1 81 ? -6.836 24.823 34.102 1.00 49.56 81 TYR A C 1
ATOM 647 O O . TYR A 1 81 ? -5.680 25.051 34.459 1.00 49.56 81 TYR A O 1
ATOM 655 N N . GLY A 1 82 ? -7.149 23.746 33.397 1.00 53.44 82 GLY A N 1
ATOM 656 C CA . GLY A 1 82 ? -6.197 22.764 32.914 1.00 53.44 82 GLY A CA 1
ATOM 657 C C . GLY A 1 82 ? -6.950 21.808 32.013 1.00 53.44 82 GLY A C 1
ATOM 658 O O . GLY A 1 82 ? -8.037 21.375 32.367 1.00 53.44 82 GLY A O 1
ATOM 659 N N . ILE A 1 83 ? -6.416 21.524 30.825 1.00 54.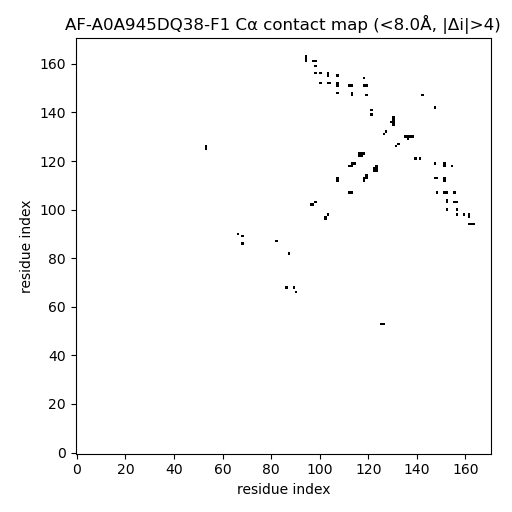56 83 ILE A N 1
ATOM 660 C CA . ILE A 1 83 ? -7.035 20.578 29.891 1.00 54.56 83 ILE A CA 1
ATOM 661 C C . ILE A 1 83 ? -7.310 19.284 30.654 1.00 54.56 83 ILE A C 1
ATOM 663 O O . ILE A 1 83 ? -6.342 18.627 31.051 1.00 54.56 83 ILE A O 1
ATOM 667 N N . ASP A 1 84 ? -8.588 18.962 30.859 1.00 64.31 84 ASP A N 1
ATOM 668 C CA . ASP A 1 84 ? -8.992 17.841 31.693 1.00 64.31 84 ASP A CA 1
ATOM 669 C C . ASP A 1 84 ? -8.291 16.565 31.187 1.00 64.31 84 ASP A C 1
ATOM 671 O O . ASP A 1 84 ? -8.469 16.164 30.025 1.00 64.31 84 ASP A O 1
ATOM 675 N N . PRO A 1 85 ? -7.425 15.941 32.007 1.00 66.19 85 PRO A N 1
ATOM 676 C CA . PRO A 1 85 ? -6.786 14.680 31.660 1.00 66.19 85 PRO A CA 1
ATOM 677 C C . PRO A 1 85 ? -7.801 13.604 31.243 1.00 66.19 85 PRO A C 1
ATOM 679 O O . PRO A 1 85 ? -7.460 12.745 30.425 1.00 66.19 85 PRO A O 1
ATOM 682 N N . SER A 1 86 ? -9.037 13.675 31.755 1.00 70.69 86 SER A N 1
ATOM 683 C CA . SER A 1 86 ? -10.134 12.766 31.421 1.00 70.69 86 SER A CA 1
ATOM 684 C C . SER A 1 86 ? -10.544 12.880 29.945 1.00 70.69 86 SER A C 1
ATOM 686 O O . SER A 1 86 ? -10.561 11.873 29.235 1.00 70.69 86 SER A O 1
ATOM 688 N N . GLN A 1 87 ? -10.727 14.103 29.434 1.00 71.06 87 GLN A N 1
ATOM 689 C CA . GLN A 1 87 ? -11.114 14.360 28.044 1.00 71.06 87 GLN A CA 1
ATOM 690 C C . GLN A 1 87 ? -10.023 13.903 27.071 1.00 71.06 87 GLN A C 1
ATOM 692 O O . GLN A 1 87 ? -10.296 13.241 26.069 1.00 71.06 87 GLN A O 1
ATOM 697 N N . LYS A 1 88 ? -8.748 14.176 27.382 1.00 74.12 88 LYS A N 1
ATOM 698 C CA . LYS A 1 88 ? -7.615 13.678 26.579 1.00 74.12 88 LYS A CA 1
ATOM 699 C C . LYS A 1 88 ? -7.580 12.150 26.513 1.00 74.12 88 LYS A C 1
ATOM 701 O O . LYS A 1 88 ? -7.334 11.593 25.439 1.00 74.12 88 LYS A O 1
ATOM 706 N N . ALA A 1 89 ? -7.813 11.471 27.637 1.00 78.50 89 ALA A N 1
ATOM 707 C CA . ALA A 1 89 ? -7.871 10.012 27.683 1.00 78.50 89 ALA A CA 1
ATOM 708 C C . ALA A 1 89 ? -9.068 9.467 26.884 1.00 78.50 89 ALA A C 1
ATOM 710 O O . ALA A 1 89 ? -8.912 8.490 26.144 1.00 78.50 89 ALA A O 1
ATOM 711 N N . PHE A 1 90 ? -10.227 10.132 26.959 1.00 82.50 90 PHE A N 1
ATOM 712 C CA . PHE A 1 90 ? -11.408 9.810 26.160 1.00 82.50 90 PHE A CA 1
ATOM 713 C C . PHE A 1 90 ? -11.115 9.903 24.657 1.00 82.50 90 PHE A C 1
ATOM 715 O O . PHE A 1 90 ? -11.233 8.898 23.955 1.00 82.50 90 PHE A O 1
ATOM 722 N N . PHE A 1 91 ? -10.628 11.048 24.162 1.00 83.25 91 PHE A N 1
ATOM 723 C CA . PHE A 1 91 ? -10.297 11.219 22.740 1.00 83.25 91 PHE A CA 1
ATOM 724 C C . PHE A 1 91 ? -9.237 10.223 22.258 1.00 83.25 91 PHE A C 1
ATOM 726 O O . PHE A 1 91 ? -9.376 9.645 21.181 1.00 83.25 91 PHE A O 1
ATOM 733 N N . THR A 1 92 ? -8.207 9.965 23.068 1.00 85.50 92 THR A N 1
ATOM 734 C CA . THR A 1 92 ? -7.177 8.965 22.744 1.00 85.50 92 THR A CA 1
ATOM 735 C C . THR A 1 92 ? -7.789 7.572 22.591 1.00 85.50 92 THR A C 1
ATOM 737 O O . THR A 1 92 ? -7.474 6.860 21.638 1.00 85.50 92 THR A O 1
ATOM 740 N N . THR A 1 93 ? -8.703 7.197 23.488 1.00 89.31 93 THR A N 1
ATOM 741 C CA . THR A 1 93 ? -9.412 5.912 23.422 1.00 89.31 93 THR A CA 1
ATOM 742 C C . THR A 1 93 ? -10.266 5.821 22.158 1.00 89.31 93 THR A C 1
ATOM 744 O O . THR A 1 93 ? -10.218 4.810 21.461 1.00 89.31 93 THR A O 1
ATOM 747 N N . GLN A 1 94 ? -10.989 6.885 21.797 1.00 88.81 94 GLN A N 1
ATOM 748 C CA . GLN A 1 94 ? -11.804 6.906 20.577 1.00 88.81 94 GLN A CA 1
ATOM 749 C C . GLN A 1 94 ? -10.952 6.771 19.310 1.00 88.81 94 GLN A C 1
ATOM 751 O O . GLN A 1 94 ? -11.278 5.980 18.424 1.00 88.81 94 GLN A O 1
ATOM 756 N N . LEU A 1 95 ? -9.811 7.461 19.245 1.00 89.25 95 LEU A N 1
ATOM 757 C CA . LEU A 1 95 ? -8.861 7.309 18.139 1.00 89.25 95 LEU A CA 1
ATOM 758 C C . LEU A 1 95 ? -8.297 5.883 18.053 1.00 89.25 95 LEU A C 1
ATOM 760 O O . LEU A 1 95 ? -8.125 5.352 16.955 1.00 89.25 95 LEU A O 1
ATOM 764 N N . GLN A 1 96 ? -8.035 5.236 19.191 1.00 89.75 96 GLN A N 1
ATOM 765 C CA . GLN A 1 96 ? -7.598 3.838 19.217 1.00 89.75 96 GLN A CA 1
ATOM 766 C C . GLN A 1 96 ? -8.695 2.876 18.750 1.00 89.75 96 GLN A C 1
ATOM 768 O O . GLN A 1 96 ? -8.397 1.923 18.033 1.00 89.75 96 GLN A O 1
ATOM 773 N N . ILE A 1 97 ? -9.961 3.129 19.098 1.00 92.31 97 ILE A N 1
ATOM 774 C CA . ILE A 1 97 ? -11.100 2.335 18.616 1.00 92.31 97 ILE A CA 1
ATOM 775 C C . ILE A 1 97 ? -11.232 2.456 17.093 1.00 92.31 97 ILE A C 1
ATOM 777 O O . ILE A 1 97 ? -11.420 1.440 16.419 1.00 92.31 97 ILE A O 1
ATOM 781 N N . LEU A 1 98 ? -11.082 3.664 16.539 1.00 92.00 98 LEU A N 1
ATOM 782 C CA . LEU A 1 98 ? -11.125 3.894 15.090 1.00 92.00 98 LEU A CA 1
ATOM 783 C C . LEU A 1 98 ? -9.993 3.172 14.341 1.00 92.00 98 LEU A C 1
ATOM 785 O O . LEU A 1 98 ? -10.213 2.665 13.245 1.00 92.00 98 LEU A O 1
ATOM 789 N N . ASN A 1 99 ? -8.817 3.052 14.959 1.00 91.81 99 ASN A N 1
ATOM 790 C CA . ASN A 1 99 ? -7.683 2.291 14.424 1.00 91.81 99 ASN A CA 1
ATOM 791 C C . ASN A 1 99 ? -7.703 0.796 14.794 1.00 91.81 99 ASN A C 1
ATOM 793 O O . ASN A 1 99 ? -6.767 0.053 14.480 1.00 91.81 99 ASN A O 1
ATOM 797 N N . SER A 1 100 ? -8.739 0.326 15.492 1.00 95.19 100 SER A N 1
ATOM 798 C CA . SER A 1 100 ? -8.765 -1.039 16.007 1.00 95.19 100 SER A CA 1
ATOM 799 C C . SER A 1 100 ? -8.946 -2.070 14.893 1.00 95.19 100 SER A C 1
ATOM 801 O O . SER A 1 100 ? -9.701 -1.893 13.932 1.00 95.19 100 SER A O 1
ATOM 803 N N . ARG A 1 101 ? -8.293 -3.222 15.070 1.00 94.62 101 ARG A N 1
ATOM 804 C CA . ARG A 1 101 ? -8.439 -4.354 14.150 1.00 94.62 101 ARG A CA 1
ATOM 805 C C . ARG A 1 101 ? -9.870 -4.886 14.104 1.00 94.62 101 ARG A C 1
ATOM 807 O O . ARG A 1 101 ? -10.334 -5.299 13.049 1.00 94.62 101 ARG A O 1
ATOM 814 N N . GLU A 1 102 ? -10.578 -4.863 15.228 1.00 95.56 102 GLU A N 1
ATOM 815 C CA . GLU A 1 102 ? -11.963 -5.326 15.277 1.00 95.56 102 GLU A CA 1
ATOM 816 C C . GLU A 1 102 ? -12.872 -4.469 14.384 1.00 95.56 102 GLU A C 1
ATOM 818 O O . GLU A 1 102 ? -13.683 -5.003 13.625 1.00 95.56 102 GLU A O 1
ATOM 823 N N . LEU A 1 103 ? -12.710 -3.141 14.417 1.00 94.94 103 LEU A N 1
ATOM 824 C CA . LEU A 1 103 ? -13.451 -2.251 13.529 1.00 94.94 103 LEU A CA 1
ATOM 825 C C . LEU A 1 103 ? -13.084 -2.501 12.060 1.00 94.94 103 LEU A C 1
ATOM 827 O O . LEU A 1 103 ? -13.984 -2.611 11.226 1.00 94.94 103 LEU A O 1
ATOM 831 N N . ALA A 1 104 ? -11.795 -2.673 11.754 1.00 95.69 104 ALA A N 1
ATOM 832 C CA . ALA A 1 104 ? -11.331 -3.025 10.412 1.00 95.69 104 ALA A CA 1
ATOM 833 C C . ALA A 1 104 ? -11.979 -4.321 9.890 1.00 95.69 104 ALA A C 1
ATOM 835 O O . ALA A 1 104 ? -12.487 -4.351 8.771 1.00 95.69 104 ALA A O 1
ATOM 836 N N . GLU A 1 105 ? -12.048 -5.375 10.709 1.00 96.38 105 GLU A N 1
ATOM 837 C CA . GLU A 1 105 ? -12.715 -6.634 10.349 1.00 96.38 105 GLU A CA 1
ATOM 838 C C . GLU A 1 105 ? -14.206 -6.432 10.041 1.00 96.38 105 GLU A C 1
ATOM 840 O O . GLU A 1 105 ? -14.720 -6.976 9.057 1.00 96.38 105 GLU A O 1
ATOM 845 N N . ARG A 1 106 ? -14.904 -5.604 10.833 1.00 96.25 106 ARG A N 1
ATOM 846 C CA . ARG A 1 106 ? -16.311 -5.256 10.580 1.00 96.25 106 ARG A CA 1
ATOM 847 C C . ARG A 1 106 ? -16.479 -4.495 9.264 1.00 96.25 106 ARG A C 1
ATOM 849 O O . ARG A 1 106 ? -17.422 -4.788 8.531 1.00 96.25 106 ARG A O 1
ATOM 856 N N . VAL A 1 107 ? -15.588 -3.553 8.950 1.00 95.19 107 VAL A N 1
ATOM 857 C CA . VAL A 1 107 ? -15.620 -2.780 7.695 1.00 95.19 107 VAL A CA 1
ATOM 858 C C . VAL A 1 107 ? -15.364 -3.684 6.493 1.00 95.19 107 VAL A C 1
ATOM 860 O O . VAL A 1 107 ? -16.179 -3.699 5.571 1.00 95.19 107 VAL A O 1
ATOM 863 N N . VAL A 1 108 ? -14.302 -4.497 6.531 1.00 95.69 108 VAL A N 1
ATOM 864 C CA . VAL A 1 108 ? -13.963 -5.457 5.466 1.00 95.69 108 VAL A CA 1
ATOM 865 C C . VAL A 1 108 ? -15.130 -6.396 5.187 1.00 95.69 108 VAL A C 1
ATOM 867 O O . VAL A 1 108 ? -15.467 -6.631 4.028 1.00 95.69 108 VAL A O 1
ATOM 870 N N . LYS A 1 109 ? -15.782 -6.902 6.240 1.00 96.06 109 LYS A N 1
ATOM 871 C CA . LYS A 1 109 ? -16.950 -7.774 6.106 1.00 96.06 109 LYS A CA 1
ATOM 872 C C . LYS A 1 109 ? -18.169 -7.035 5.552 1.00 96.06 109 LYS A C 1
ATOM 874 O O . LYS A 1 109 ? -18.853 -7.567 4.685 1.00 96.06 109 LYS A O 1
ATOM 879 N N . LYS A 1 110 ? -18.453 -5.826 6.048 1.00 96.69 110 LYS A N 1
ATOM 880 C CA . LYS A 1 110 ? -19.628 -5.034 5.650 1.00 96.69 110 LYS A CA 1
ATOM 881 C C . LYS A 1 110 ? -19.548 -4.560 4.199 1.00 96.69 110 LYS A C 1
ATOM 883 O O . LYS A 1 110 ? -20.572 -4.524 3.530 1.00 96.69 110 LYS A O 1
ATOM 888 N N . LEU A 1 111 ? -18.354 -4.193 3.740 1.00 94.88 111 LEU A N 1
ATOM 889 C CA . LEU A 1 111 ? -18.102 -3.704 2.382 1.00 94.88 111 LEU A CA 1
ATOM 890 C C . LEU A 1 111 ? -17.606 -4.798 1.430 1.00 94.88 111 LEU A C 1
ATOM 892 O O . LEU A 1 111 ? -17.289 -4.491 0.289 1.00 94.88 111 LEU A O 1
ATOM 896 N N . GLN A 1 112 ? -17.509 -6.050 1.892 1.00 94.38 112 GLN A N 1
ATOM 897 C CA . GLN A 1 112 ? -17.030 -7.187 1.097 1.00 94.38 112 GLN A CA 1
ATOM 898 C C . GLN A 1 112 ? -15.675 -6.914 0.414 1.00 94.38 112 GLN A C 1
ATOM 900 O O . GLN A 1 112 ? -15.424 -7.356 -0.704 1.00 94.38 112 GLN A O 1
ATOM 905 N N . LEU A 1 113 ? -14.758 -6.215 1.102 1.00 92.56 113 LEU A N 1
ATOM 906 C CA . LEU A 1 113 ? -13.496 -5.741 0.505 1.00 92.56 113 LEU A CA 1
ATOM 907 C C . LEU A 1 113 ? -12.628 -6.873 -0.061 1.00 92.56 113 LEU A C 1
ATOM 909 O O . LEU A 1 113 ? -11.872 -6.651 -0.998 1.00 92.56 113 LEU A O 1
ATOM 913 N N . ALA A 1 114 ? -12.760 -8.097 0.456 1.00 90.25 114 ALA A N 1
ATOM 914 C CA . ALA A 1 114 ? -12.028 -9.261 -0.041 1.00 90.25 114 ALA A CA 1
ATOM 915 C C . ALA A 1 114 ? -12.387 -9.640 -1.494 1.00 90.25 114 ALA A C 1
ATOM 917 O O . ALA A 1 114 ? -11.578 -10.273 -2.169 1.00 90.25 114 ALA A O 1
ATOM 918 N N . GLU A 1 115 ? -13.567 -9.253 -1.986 1.00 89.00 115 GLU A N 1
ATOM 919 C CA . GLU A 1 115 ? -14.028 -9.548 -3.350 1.00 89.00 115 GLU A CA 1
ATOM 920 C C . GLU A 1 115 ? -13.514 -8.529 -4.381 1.00 89.00 115 GLU A C 1
ATOM 922 O O . GLU A 1 115 ? -13.502 -8.796 -5.589 1.00 89.00 115 GLU A O 1
ATOM 927 N N . HIS A 1 116 ? -13.044 -7.368 -3.919 1.00 89.00 116 HIS A N 1
ATOM 928 C CA . HIS A 1 116 ? -12.536 -6.313 -4.786 1.00 89.00 116 HIS A CA 1
ATOM 929 C C . HIS A 1 116 ? -11.147 -6.668 -5.348 1.00 89.00 116 HIS A C 1
ATOM 931 O O . HIS A 1 116 ? -10.281 -7.155 -4.617 1.00 89.00 116 HIS A O 1
ATOM 937 N N . PRO A 1 117 ? -10.880 -6.386 -6.641 1.00 85.50 117 PRO A N 1
ATOM 938 C CA . PRO A 1 117 ? -9.612 -6.735 -7.287 1.00 85.50 117 PRO A CA 1
ATOM 939 C C . PRO A 1 117 ? -8.402 -6.031 -6.660 1.00 85.50 117 PRO A C 1
ATOM 941 O O . PRO A 1 117 ? -7.309 -6.583 -6.687 1.00 85.50 117 PRO A O 1
ATOM 944 N N . GLU A 1 118 ? -8.608 -4.856 -6.062 1.00 83.19 118 GLU A N 1
ATOM 945 C CA . GLU A 1 118 ? -7.576 -4.079 -5.365 1.00 83.19 118 GLU A CA 1
ATOM 946 C C . GLU A 1 118 ? -7.061 -4.776 -4.101 1.00 83.19 118 GLU A C 1
ATOM 948 O O . GLU A 1 118 ? -5.927 -4.536 -3.698 1.00 83.19 118 GLU A O 1
ATOM 953 N N . PHE A 1 119 ? -7.848 -5.678 -3.506 1.00 86.06 119 PHE A N 1
ATOM 954 C CA . PHE A 1 119 ? -7.445 -6.435 -2.321 1.00 86.06 119 PHE A CA 1
ATOM 955 C C . PHE A 1 119 ? -7.001 -7.874 -2.638 1.00 86.06 119 PHE A C 1
ATOM 957 O O . PHE A 1 119 ? -6.630 -8.622 -1.728 1.00 86.06 119 PHE A O 1
ATOM 964 N N . ASP A 1 120 ? -7.007 -8.258 -3.920 1.00 83.69 120 ASP A N 1
ATOM 965 C CA . ASP A 1 120 ? -6.573 -9.568 -4.401 1.00 83.69 120 ASP A CA 1
ATOM 966 C C . ASP A 1 120 ? -5.095 -9.513 -4.851 1.00 83.69 120 ASP A C 1
ATOM 968 O O . ASP A 1 120 ? -4.774 -8.921 -5.892 1.00 83.69 120 ASP A O 1
ATOM 972 N N . PRO A 1 121 ? -4.166 -10.155 -4.115 1.00 74.06 121 PRO A N 1
ATOM 973 C CA . PRO A 1 121 ? -2.739 -10.114 -4.435 1.00 74.06 121 PRO A CA 1
ATOM 974 C C . PRO A 1 121 ? -2.407 -10.750 -5.794 1.00 74.06 121 PRO A C 1
ATOM 976 O O . PRO A 1 121 ? -1.380 -10.427 -6.387 1.00 74.06 121 PRO A O 1
ATOM 979 N N . LEU A 1 122 ? -3.264 -11.633 -6.320 1.00 72.12 122 LEU A N 1
ATOM 980 C CA . LEU A 1 122 ? -3.042 -12.291 -7.610 1.00 72.12 122 LEU A CA 1
ATOM 981 C C . LEU A 1 122 ? -3.462 -11.421 -8.795 1.00 72.12 122 LEU A C 1
ATOM 983 O O . LEU A 1 122 ? -2.913 -11.562 -9.892 1.00 72.12 122 LEU A O 1
ATOM 987 N N . LYS A 1 123 ? -4.430 -10.524 -8.588 1.00 72.25 123 LYS A N 1
ATOM 988 C CA . LYS A 1 123 ? -4.898 -9.587 -9.618 1.00 72.25 123 LYS A CA 1
ATOM 989 C C . LYS A 1 123 ? -4.034 -8.331 -9.689 1.00 72.25 123 LYS A C 1
ATOM 991 O O . LYS A 1 123 ? -3.835 -7.819 -10.787 1.00 72.25 123 LYS A O 1
ATOM 996 N N . ASN A 1 124 ? -3.445 -7.916 -8.568 1.00 68.31 124 ASN A N 1
ATOM 997 C CA . ASN A 1 124 ? -2.475 -6.817 -8.505 1.00 68.31 124 ASN A CA 1
ATOM 998 C C . ASN A 1 124 ? -1.061 -7.184 -8.987 1.00 68.31 124 ASN A C 1
ATOM 1000 O O . ASN A 1 124 ? -0.147 -6.363 -8.916 1.00 68.31 124 ASN A O 1
ATOM 1004 N N . ALA A 1 125 ? -0.842 -8.402 -9.485 1.00 69.44 125 ALA A N 1
ATOM 1005 C CA . ALA A 1 125 ? 0.452 -8.780 -10.028 1.00 69.44 125 ALA A CA 1
ATOM 1006 C C . ALA A 1 125 ? 0.800 -7.914 -11.253 1.00 69.44 125 ALA A C 1
ATOM 1008 O O . ALA A 1 125 ? 0.085 -7.903 -12.266 1.00 69.44 125 ALA A O 1
ATOM 1009 N N . GLY A 1 126 ? 1.926 -7.202 -11.148 1.00 69.75 126 GLY A N 1
ATOM 1010 C CA . GLY A 1 126 ? 2.417 -6.294 -12.178 1.00 69.75 126 GLY A CA 1
ATOM 1011 C C . GLY A 1 126 ? 2.566 -6.965 -13.544 1.00 69.75 126 GLY A C 1
ATOM 1012 O O . GLY A 1 126 ? 2.634 -8.187 -13.677 1.00 69.75 126 GLY A O 1
ATOM 1013 N N . PHE A 1 127 ? 2.627 -6.152 -14.596 1.00 71.94 127 PHE A N 1
ATOM 1014 C CA . PHE A 1 127 ? 2.752 -6.620 -15.978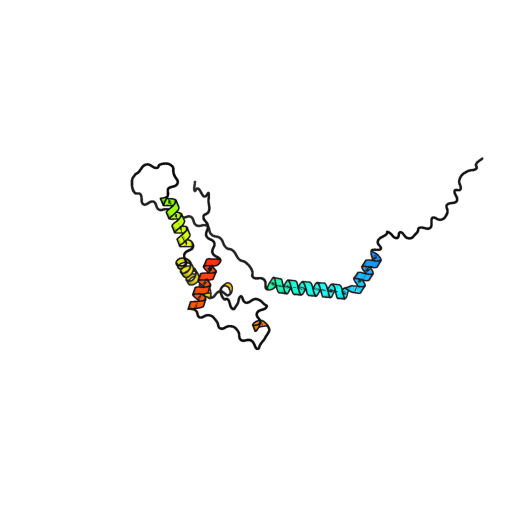 1.00 71.94 127 PHE A CA 1
ATOM 1015 C C . PHE A 1 127 ? 3.884 -7.637 -16.180 1.00 71.94 127 PHE A C 1
ATOM 1017 O O . PHE A 1 127 ? 3.705 -8.582 -16.935 1.00 71.94 127 PHE A O 1
ATOM 1024 N N . PHE A 1 128 ? 4.990 -7.511 -15.443 1.00 74.81 128 PHE A N 1
ATOM 1025 C CA . PHE A 1 128 ? 6.152 -8.407 -15.497 1.00 74.81 128 PHE A CA 1
ATOM 1026 C C . PHE A 1 128 ? 5.981 -9.745 -14.765 1.00 74.81 128 PHE A C 1
ATOM 1028 O O . PHE A 1 128 ? 6.943 -10.502 -14.644 1.00 74.81 128 PHE A O 1
ATOM 1035 N N . ALA A 1 129 ? 4.784 -10.066 -14.269 1.00 80.56 129 ALA A N 1
ATOM 1036 C CA . ALA A 1 129 ? 4.540 -11.358 -13.651 1.00 80.56 129 ALA A CA 1
ATOM 1037 C C . ALA A 1 129 ? 4.800 -12.488 -14.670 1.00 80.56 129 ALA A C 1
ATOM 1039 O O . ALA A 1 129 ? 4.172 -12.513 -15.735 1.00 80.56 129 ALA A O 1
ATOM 1040 N N . PRO A 1 130 ? 5.700 -13.442 -14.373 1.00 80.50 130 PRO A N 1
ATOM 1041 C CA . PRO A 1 130 ? 6.243 -14.351 -15.384 1.00 80.50 130 PRO A CA 1
ATOM 1042 C C . PRO A 1 130 ? 5.169 -15.275 -15.982 1.00 80.50 130 PRO A C 1
ATOM 1044 O O . PRO A 1 130 ? 5.2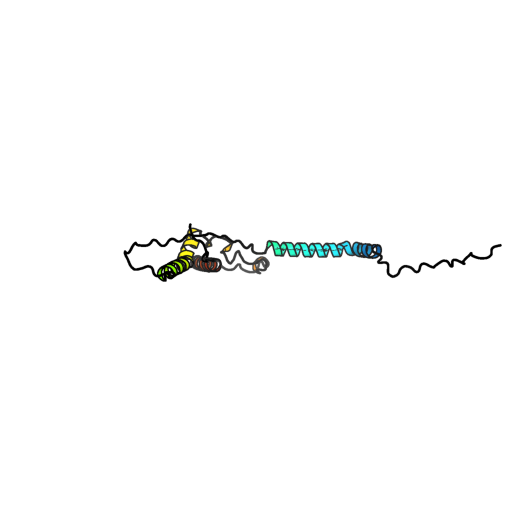11 -15.591 -17.169 1.00 80.50 130 PRO A O 1
ATOM 1047 N N . TYR A 1 131 ? 4.131 -15.612 -15.212 1.00 82.56 131 TYR A N 1
ATOM 1048 C CA . TYR A 1 131 ? 2.989 -16.406 -15.680 1.00 82.56 131 TYR A CA 1
ATOM 1049 C C . TYR A 1 131 ? 2.078 -15.681 -16.691 1.00 82.56 131 TYR A C 1
ATOM 1051 O O . TYR A 1 131 ? 1.234 -16.325 -17.308 1.00 82.56 131 TYR A O 1
ATOM 1059 N N . LYS A 1 132 ? 2.199 -14.354 -16.870 1.00 81.50 132 LYS A N 1
ATOM 1060 C CA . LYS A 1 132 ? 1.438 -13.597 -17.887 1.00 81.50 132 LYS A CA 1
ATOM 1061 C C . LYS A 1 132 ? 2.064 -13.695 -19.284 1.00 81.50 132 LYS A C 1
ATOM 1063 O O . LYS A 1 132 ? 1.362 -13.478 -20.264 1.00 81.50 132 LYS A O 1
ATOM 1068 N N . TRP A 1 133 ? 3.350 -14.038 -19.371 1.00 81.69 133 TRP A N 1
ATOM 1069 C CA . TRP A 1 133 ? 4.116 -14.088 -20.627 1.00 81.69 133 TRP A CA 1
ATOM 1070 C C . TRP A 1 133 ? 4.575 -15.494 -21.004 1.00 81.69 133 TRP A C 1
ATOM 1072 O O . TRP A 1 133 ? 4.901 -15.744 -22.161 1.00 81.69 133 TRP A O 1
ATOM 1082 N N . LEU A 1 134 ? 4.607 -16.412 -20.038 1.00 88.88 134 LEU A N 1
ATOM 1083 C CA . LEU A 1 134 ? 5.075 -17.779 -20.224 1.00 88.88 134 LEU A CA 1
ATOM 1084 C C . LEU A 1 134 ? 3.902 -18.746 -20.002 1.00 88.88 134 LEU A C 1
ATOM 1086 O O . LEU A 1 134 ? 3.501 -18.954 -18.856 1.00 88.88 134 LEU A O 1
ATOM 1090 N N . PRO A 1 135 ? 3.355 -19.370 -21.064 1.00 81.69 135 PRO A N 1
ATOM 1091 C CA . PRO A 1 135 ? 2.163 -20.220 -20.968 1.00 81.69 135 PRO A CA 1
ATOM 1092 C C . PRO A 1 135 ? 2.395 -21.535 -20.207 1.00 81.69 135 PRO A C 1
ATOM 1094 O O . PRO A 1 135 ? 1.438 -22.228 -19.877 1.00 81.69 135 PRO A O 1
ATOM 1097 N N . PHE A 1 136 ? 3.653 -21.885 -19.922 1.00 87.75 136 PHE A N 1
ATOM 1098 C CA . PHE A 1 136 ? 4.031 -23.080 -19.163 1.00 87.75 136 PHE A CA 1
ATOM 1099 C C . PHE A 1 136 ? 4.131 -22.844 -17.647 1.00 87.75 136 PHE A C 1
ATOM 1101 O O . PHE A 1 136 ? 4.352 -23.796 -16.901 1.00 87.75 136 PHE A O 1
ATOM 1108 N N . LEU A 1 137 ? 3.998 -21.599 -17.176 1.00 85.50 137 LEU A N 1
ATOM 1109 C CA . LEU A 1 137 ? 4.022 -21.286 -15.750 1.00 85.50 137 LEU A CA 1
ATOM 1110 C C . LEU A 1 137 ? 2.606 -21.345 -15.164 1.00 85.50 137 LEU A C 1
ATOM 1112 O O . LEU A 1 137 ? 1.698 -20.649 -15.620 1.00 85.50 137 LEU A O 1
ATOM 1116 N N . SER A 1 138 ? 2.423 -22.136 -14.111 1.00 78.56 138 SER A N 1
ATOM 1117 C CA . SER A 1 138 ? 1.158 -22.198 -13.377 1.00 78.56 138 SER A CA 1
ATOM 1118 C C . SER A 1 138 ? 0.860 -20.869 -12.676 1.00 78.56 138 SER A C 1
ATOM 1120 O O . SER A 1 138 ? 1.745 -20.262 -12.069 1.00 78.5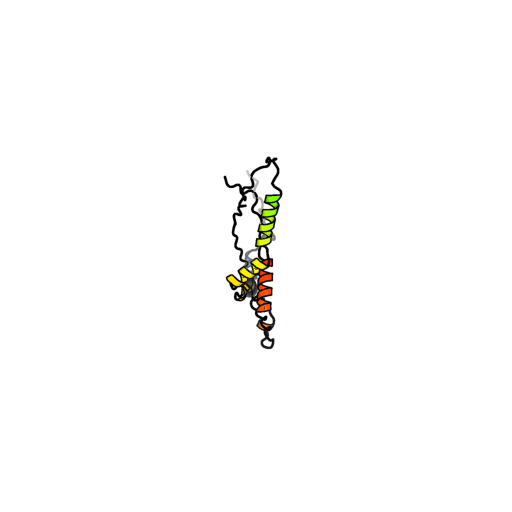6 138 SER A O 1
ATOM 1122 N N . LYS A 1 139 ? -0.406 -20.432 -12.708 1.00 78.62 139 LYS A N 1
ATOM 1123 C CA . LYS A 1 139 ? -0.874 -19.316 -11.871 1.00 78.62 139 LYS A CA 1
ATOM 1124 C C . LYS A 1 139 ? -0.735 -19.699 -10.389 1.00 78.62 139 LYS A C 1
ATOM 1126 O O . LYS A 1 139 ? -0.941 -20.871 -10.061 1.00 78.62 139 LYS A O 1
ATOM 1131 N N . PRO A 1 140 ? -0.420 -18.751 -9.490 1.00 78.75 140 PRO A N 1
ATOM 1132 C CA . PRO A 1 140 ? -0.382 -19.051 -8.066 1.00 78.75 140 PRO A CA 1
ATOM 1133 C C . PRO A 1 140 ? -1.763 -19.514 -7.596 1.00 78.75 140 PRO A C 1
ATOM 1135 O O . PRO A 1 140 ? -2.788 -19.051 -8.101 1.00 78.75 140 PRO A O 1
ATOM 1138 N N . LEU A 1 141 ? -1.787 -20.427 -6.628 1.00 80.75 141 LEU A N 1
ATOM 1139 C CA . LEU A 1 141 ? -3.034 -20.894 -6.030 1.00 80.75 141 LEU A CA 1
ATOM 1140 C C . LEU A 1 141 ? -3.759 -19.714 -5.356 1.00 80.75 141 LEU A C 1
ATOM 1142 O O . LEU A 1 141 ? -3.102 -18.934 -4.656 1.00 80.75 141 LEU A O 1
ATOM 1146 N N . PRO A 1 142 ? -5.087 -19.582 -5.531 1.00 80.12 142 PRO A N 1
ATOM 1147 C CA . PRO A 1 142 ? -5.860 -18.589 -4.797 1.00 80.12 142 PRO A CA 1
ATOM 1148 C C . PRO A 1 142 ? -5.712 -18.824 -3.291 1.00 80.12 142 PRO A C 1
ATOM 1150 O O . PRO A 1 142 ? -5.638 -19.966 -2.826 1.00 80.12 142 PRO A O 1
ATOM 1153 N N . LEU A 1 143 ? -5.636 -17.738 -2.518 1.00 83.38 143 LEU A N 1
ATOM 1154 C CA . LEU A 1 143 ? -5.603 -17.836 -1.062 1.00 83.38 143 LEU A CA 1
ATOM 1155 C C . LEU A 1 143 ? -6.926 -18.438 -0.567 1.00 83.38 143 LEU A C 1
ATOM 1157 O O . LEU A 1 143 ? -7.982 -18.172 -1.132 1.00 83.38 143 LEU A O 1
ATOM 1161 N N . SER A 1 144 ? -6.880 -19.228 0.511 1.00 88.94 144 SER A N 1
ATOM 1162 C CA . SER A 1 144 ? -8.114 -19.651 1.179 1.00 88.94 144 SER A CA 1
ATOM 1163 C C . SER A 1 144 ? -8.880 -18.431 1.687 1.00 88.94 144 SER A C 1
ATOM 1165 O O . SER A 1 144 ? -8.253 -17.460 2.113 1.00 88.94 144 SER A O 1
ATOM 1167 N N . GLU A 1 145 ? -10.212 -18.496 1.714 1.00 88.69 145 GLU A N 1
ATOM 1168 C CA . GLU A 1 145 ? -11.070 -17.370 2.123 1.00 88.69 145 GLU A CA 1
ATOM 1169 C C . GLU A 1 145 ? -10.633 -16.762 3.462 1.00 88.69 145 GLU A C 1
ATOM 1171 O O . GLU A 1 145 ? -10.464 -15.553 3.592 1.00 88.69 145 GLU A O 1
ATOM 1176 N N . ALA A 1 146 ? -10.324 -17.607 4.451 1.00 90.12 146 ALA A N 1
ATOM 1177 C CA . ALA A 1 146 ? -9.858 -17.152 5.759 1.00 90.12 146 ALA A CA 1
ATOM 1178 C C . ALA A 1 146 ? -8.505 -16.417 5.701 1.00 90.12 146 ALA A C 1
ATOM 1180 O O . ALA A 1 146 ? -8.251 -15.515 6.498 1.00 90.12 146 ALA A O 1
ATOM 1181 N N . ARG A 1 147 ? -7.603 -16.815 4.796 1.00 90.19 147 ARG A N 1
ATOM 1182 C CA . ARG A 1 147 ? -6.304 -16.154 4.621 1.00 90.19 147 ARG A CA 1
ATOM 1183 C C . ARG A 1 147 ? -6.454 -14.862 3.822 1.00 90.19 147 ARG A C 1
ATOM 1185 O O . ARG A 1 147 ? -5.835 -13.874 4.201 1.00 90.19 147 ARG A O 1
ATOM 1192 N N . GLN A 1 148 ? -7.285 -14.868 2.781 1.00 90.62 148 GLN A N 1
ATOM 1193 C CA . GLN A 1 148 ? -7.631 -13.681 2.005 1.00 90.62 148 GLN A CA 1
ATOM 1194 C C . GLN A 1 148 ? -8.249 -12.619 2.912 1.00 90.62 148 GLN A C 1
ATOM 1196 O O . GLN A 1 148 ? -7.750 -11.504 2.951 1.00 90.62 148 GLN A O 1
ATOM 1201 N N . PHE A 1 149 ? -9.226 -12.992 3.741 1.00 92.69 149 PHE A N 1
ATOM 1202 C CA . PHE A 1 149 ? -9.848 -12.081 4.699 1.00 92.69 149 PHE A CA 1
ATOM 1203 C C . PHE A 1 149 ? -8.822 -11.429 5.633 1.00 92.69 149 PHE A C 1
ATOM 1205 O O . PHE A 1 149 ? -8.780 -10.208 5.750 1.00 92.69 149 PHE A O 1
ATOM 1212 N N . ARG A 1 150 ? -7.936 -12.221 6.256 1.00 92.94 150 ARG A N 1
ATOM 1213 C CA . ARG A 1 150 ? -6.879 -11.680 7.132 1.00 92.94 150 ARG A CA 1
ATOM 1214 C C . ARG A 1 150 ? -5.926 -10.742 6.395 1.00 92.94 150 ARG A C 1
ATOM 1216 O O . ARG A 1 150 ? -5.512 -9.738 6.963 1.00 92.94 150 ARG A O 1
ATOM 1223 N N . HIS A 1 151 ? -5.579 -11.074 5.155 1.00 92.56 151 HIS A N 1
ATOM 1224 C CA . HIS A 1 151 ? -4.729 -10.240 4.314 1.00 92.56 151 HIS A CA 1
ATOM 1225 C C . HIS A 1 151 ? -5.409 -8.909 3.976 1.00 92.56 151 HIS A C 1
ATOM 1227 O O . HIS A 1 151 ? -4.811 -7.856 4.157 1.00 92.56 151 HIS A O 1
ATOM 1233 N N . THR A 1 152 ? -6.678 -8.944 3.563 1.00 93.75 152 THR A N 1
ATOM 1234 C CA . THR A 1 152 ? -7.489 -7.753 3.281 1.00 93.75 152 THR A CA 1
ATOM 1235 C C . THR A 1 152 ? -7.611 -6.849 4.505 1.00 93.75 152 THR A C 1
ATOM 1237 O O . THR A 1 152 ? -7.458 -5.641 4.375 1.00 93.75 152 THR A O 1
ATOM 1240 N N . VAL A 1 153 ? -7.835 -7.419 5.694 1.00 95.19 153 VAL A N 1
ATOM 1241 C CA . VAL A 1 153 ? -7.867 -6.660 6.957 1.00 95.19 153 VAL A CA 1
ATOM 1242 C C . VAL A 1 153 ? -6.527 -5.981 7.217 1.00 95.19 153 VAL A C 1
ATOM 1244 O O . VAL A 1 153 ? -6.510 -4.792 7.513 1.00 95.19 153 VAL A O 1
ATOM 1247 N N . GLY A 1 154 ? -5.416 -6.705 7.058 1.00 94.12 154 GLY A N 1
ATOM 1248 C CA . GLY A 1 154 ? -4.077 -6.135 7.212 1.00 94.12 154 GLY A CA 1
ATOM 1249 C C . GLY A 1 154 ? -3.821 -4.973 6.253 1.00 94.12 154 GLY A C 1
ATOM 1250 O O . GLY A 1 154 ? -3.429 -3.900 6.698 1.00 94.12 154 GLY A O 1
ATOM 1251 N N . MET A 1 155 ? -4.126 -5.151 4.963 1.00 92.25 155 MET A N 1
ATOM 1252 C CA . MET A 1 155 ? -3.971 -4.084 3.968 1.00 92.25 155 MET A CA 1
ATOM 1253 C C . MET A 1 155 ? -4.868 -2.883 4.261 1.00 92.25 155 MET A C 1
ATOM 1255 O O . MET A 1 155 ? -4.418 -1.751 4.148 1.00 92.25 155 MET A O 1
ATOM 1259 N N . PHE A 1 156 ? -6.121 -3.109 4.667 1.00 93.81 156 PHE A N 1
ATOM 1260 C CA . PHE A 1 156 ? -7.024 -2.023 5.044 1.00 93.81 156 PHE A CA 1
ATOM 1261 C C . PHE A 1 156 ? -6.469 -1.202 6.217 1.00 93.81 156 PHE A C 1
ATOM 1263 O O . PHE A 1 156 ? -6.544 0.020 6.192 1.00 93.81 156 PHE A O 1
ATOM 1270 N N . GLN A 1 157 ? -5.890 -1.856 7.228 1.00 93.50 157 GLN A N 1
ATOM 1271 C CA . GLN A 1 157 ? -5.279 -1.158 8.361 1.00 93.50 157 GLN A CA 1
ATOM 1272 C C . GLN A 1 157 ? -4.008 -0.392 7.977 1.00 93.50 157 GLN A C 1
ATOM 1274 O O . GLN A 1 157 ? -3.722 0.627 8.591 1.00 93.50 157 GLN A O 1
ATOM 1279 N N . GLU A 1 158 ? -3.254 -0.866 6.984 1.00 91.88 158 GLU A N 1
ATOM 1280 C CA . GLU A 1 158 ? -2.051 -0.186 6.491 1.00 91.88 158 GLU A CA 1
ATOM 1281 C C . GLU A 1 158 ? -2.383 1.098 5.718 1.00 91.88 158 GLU A C 1
ATOM 1283 O O . GLU A 1 158 ? -1.663 2.087 5.831 1.00 91.88 158 GLU A O 1
ATOM 1288 N N . ILE A 1 159 ? -3.482 1.099 4.955 1.00 90.62 159 ILE A N 1
ATOM 1289 C CA . ILE A 1 159 ? -3.913 2.264 4.162 1.00 90.62 159 ILE A CA 1
ATOM 1290 C C . ILE A 1 159 ? -4.803 3.241 4.941 1.00 90.62 159 ILE A C 1
ATOM 1292 O O . ILE A 1 159 ? -5.083 4.334 4.450 1.00 90.62 159 ILE A O 1
ATOM 1296 N N . LEU A 1 160 ? -5.303 2.845 6.114 1.00 92.75 160 LEU A N 1
ATOM 1297 C CA . LEU A 1 160 ? -6.169 3.681 6.933 1.00 92.75 160 LEU A CA 1
ATOM 1298 C C . LEU A 1 160 ? -5.331 4.684 7.730 1.00 92.75 160 LEU A C 1
ATOM 1300 O O . LEU A 1 160 ? -4.540 4.307 8.590 1.00 92.75 160 LEU A O 1
ATOM 1304 N N . GLU A 1 161 ? -5.584 5.968 7.504 1.00 91.56 161 GLU A N 1
ATOM 1305 C CA . GLU A 1 161 ? -5.026 7.051 8.309 1.00 91.56 161 GLU A CA 1
ATOM 1306 C C . GLU A 1 161 ? -6.133 7.691 9.155 1.00 91.56 161 GLU A C 1
ATOM 1308 O O . GLU A 1 161 ? -7.140 8.168 8.629 1.00 91.56 161 GLU A O 1
ATOM 1313 N N . VAL A 1 162 ? -5.951 7.705 10.479 1.00 90.38 162 VAL A N 1
ATOM 1314 C CA . VAL A 1 162 ? -6.857 8.380 11.418 1.00 90.38 162 VAL A CA 1
ATOM 1315 C C . VAL A 1 162 ? -6.055 9.368 12.252 1.00 90.38 162 VAL A C 1
ATOM 1317 O O . VAL A 1 162 ? -5.171 8.979 13.017 1.00 90.38 162 VAL A O 1
ATOM 1320 N N . SER A 1 163 ? -6.393 10.649 12.137 1.00 87.81 163 SER A N 1
ATOM 1321 C CA . SER A 1 163 ? -5.745 11.738 12.864 1.00 87.81 163 SER A CA 1
ATOM 1322 C C . SER A 1 163 ? -6.778 12.674 13.492 1.00 87.81 163 SER A C 1
ATOM 1324 O O . SER A 1 163 ? -7.911 12.800 13.025 1.00 87.81 163 SER A O 1
ATOM 1326 N N . ALA A 1 164 ? -6.396 13.313 14.599 1.00 84.12 164 ALA A N 1
ATOM 1327 C CA . ALA A 1 164 ? -7.222 14.333 15.229 1.00 84.12 164 ALA A CA 1
ATOM 1328 C C . ALA A 1 164 ? -7.131 15.644 14.438 1.00 84.12 164 ALA A C 1
ATOM 1330 O O . ALA A 1 164 ? -6.034 16.111 14.128 1.00 84.12 164 ALA A O 1
ATOM 1331 N N . VAL A 1 165 ? -8.276 16.271 14.171 1.00 81.69 165 VAL A N 1
ATOM 1332 C CA . VAL A 1 165 ? -8.318 17.618 13.594 1.00 81.69 165 VAL A CA 1
ATOM 1333 C C . VAL A 1 165 ? -8.190 18.628 14.734 1.00 81.69 165 VAL A C 1
ATOM 1335 O O . VAL A 1 165 ? -9.083 18.760 15.566 1.00 81.69 165 VAL A O 1
ATOM 1338 N N . VAL A 1 166 ? -7.049 19.313 14.812 1.00 69.81 166 VAL A N 1
ATOM 1339 C CA . VAL A 1 166 ? -6.763 20.291 15.874 1.00 69.81 166 VAL A CA 1
ATOM 1340 C C . VAL A 1 166 ? -7.402 21.642 15.534 1.00 69.81 166 VAL A C 1
ATOM 1342 O O . VAL A 1 166 ? -7.364 22.076 14.386 1.00 69.81 166 VAL A O 1
ATOM 1345 N N . GLY A 1 167 ? -7.946 22.336 16.539 1.00 65.56 167 GLY A N 1
ATOM 1346 C CA . GLY A 1 167 ? -8.424 23.719 16.399 1.00 65.56 167 GLY A CA 1
ATOM 1347 C C . GLY A 1 167 ? -9.897 23.876 16.013 1.00 65.56 167 GLY A C 1
ATOM 1348 O O . GLY A 1 167 ? -10.332 24.989 15.735 1.00 65.56 167 GLY A O 1
ATOM 1349 N N . THR A 1 168 ? -10.685 22.800 16.021 1.00 64.69 168 THR A N 1
ATOM 1350 C CA . THR A 1 168 ? -12.137 22.876 15.820 1.00 64.69 168 THR A CA 1
ATOM 1351 C C . THR A 1 168 ? -12.824 23.224 17.141 1.00 64.69 168 THR A C 1
ATOM 1353 O O . THR A 1 168 ? -13.155 22.337 17.924 1.00 64.69 168 THR A O 1
ATOM 1356 N N . GLN A 1 169 ? -13.004 24.516 17.419 1.00 56.38 169 GLN A N 1
ATOM 1357 C CA . GLN A 1 169 ? -13.944 24.976 18.444 1.00 56.38 169 GLN A CA 1
ATOM 1358 C C . GLN A 1 169 ? -15.307 25.164 17.779 1.00 56.38 169 GLN A C 1
ATOM 1360 O O . GLN A 1 169 ? -15.417 25.891 16.791 1.00 56.38 169 GLN A O 1
ATOM 1365 N N . ILE A 1 170 ? -16.330 24.477 18.285 1.00 53.16 170 ILE A N 1
ATOM 1366 C CA . ILE A 1 170 ? -17.714 24.780 17.925 1.00 53.16 170 ILE A CA 1
ATOM 1367 C C . ILE A 1 170 ? -18.088 26.023 18.735 1.00 53.16 170 ILE A C 1
ATOM 1369 O O . ILE A 1 170 ? -18.012 25.994 19.962 1.00 53.16 170 ILE A O 1
ATOM 1373 N N . VAL A 1 171 ? -18.375 27.118 18.029 1.00 45.12 171 VAL A N 1
ATOM 1374 C CA . VAL A 1 171 ? -18.947 28.349 18.598 1.00 45.12 171 VAL A CA 1
ATOM 1375 C C . VAL A 1 171 ? -20.434 28.139 18.840 1.00 45.12 171 VAL A C 1
ATOM 1377 O O . VAL A 1 171 ? -21.072 27.527 17.952 1.00 45.12 171 VAL A O 1
#

Foldseek 3Di:
DDDDDDPPPDPPPPDPPPVDPPPVVVVVVCVVCVVVVVVVVVVVVVVCVLVVVQDDDDDDDDDDDDDDDPPPPDDDDDDDPDDPPVVVVVVVVVLCVVLDLVVLLVVCVVVVQLPDLVLFPQSNDTPVPVVNPDVPDDRDDGDDPVVSSVSSSVVSSVPDDDDDDPDDDDD

pLDDT: mean 79.57, std 14.7, range [43.16, 97.25]

Radius of gyration: 37.1 Å; Cα contacts (8 Å, |Δi|>4): 55; chains: 1; bounding box: 66×95×101 Å

Secondary structure (DSSP, 8-state):
-----------------TTS--HHHHHHHHHHTHHHHHHHHHHHHHHHHHHHHHSPPP----------------------SS--HHHHHHHHHHHHHHT-HHHHHHHHHHTTGGGSGGG-TTTS--TT-GGGT-TTSPPPPPPPHHHHHHHHHHHHHHH------TT----

Solvent-accessible surface area (backbone atoms only — not comparable to full-atom values): 11408 Å² total; per-residue (Å²): 142,75,85,86,83,79,76,80,77,69,82,77,75,76,67,77,66,86,82,60,80,63,63,69,59,55,50,54,54,49,63,73,42,43,66,60,55,49,50,52,51,51,51,52,50,52,52,49,50,57,52,62,73,67,53,83,84,87,84,87,87,87,84,87,82,90,84,79,82,80,76,75,87,72,86,85,77,87,88,69,95,59,87,54,68,64,60,56,50,48,54,53,50,52,55,49,52,73,70,27,67,70,50,41,47,52,48,37,63,74,67,45,43,58,78,38,61,91,50,30,75,79,69,64,54,55,90,83,40,63,52,78,80,35,92,86,46,77,74,80,78,81,69,54,68,73,54,39,46,55,50,32,36,52,52,52,60,71,73,57,84,87,80,85,80,82,86,81,74,88,128

Sequence (171 aa):
MNEYQREYLEPKTQEPDEDAIDLGHYLRVLLGARWGIFSLVLAATVLTWLVGTNMTKIYSASATLLIEDREVNIVSIEELYGIDPSQKAFFTTQLQILNSRELAERVVKKLQLAEHPEFDPLKNAGFFAPYKWLPFLSKPLPLSEARQFRHTVGMFQEILEVSAVVGTQIV